Protein AF-W9XGJ2-F1 (afdb_monomer)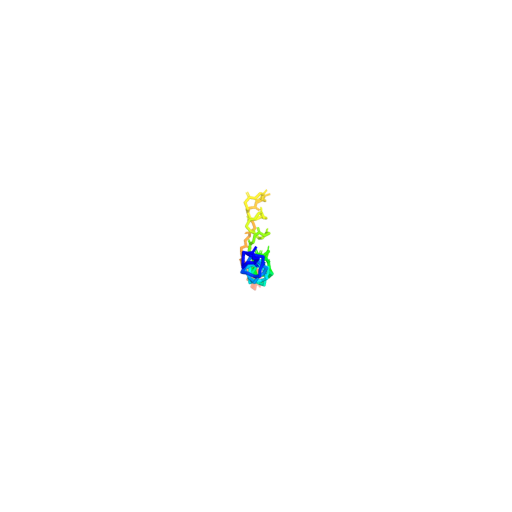

pLDDT: mean 80.86, 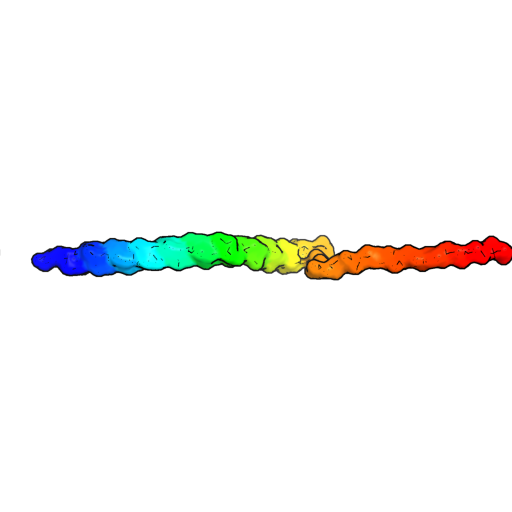std 12.16, range [45.84, 96.62]

Foldseek 3Di:
DCPCVVVVVVVVVVVVVVVVVCCVVVVVVVVLVVQQVPDVVRDDPDDDDPDPDPPPPDD

Secondary structure (DSSP, 8-state):
--HHHHHHHHHHHHHHHHHHHHHHHHHHHHHHHHHHHH-SSPPPSS-PPP---------

Radius of gyration: 25.38 Å; Cα contacts (8 Å, |Δi|>4): 4; chains: 1; bounding box: 62×28×69 Å

Sequence (59 aa):
MVQFSEETKERISKIIDITREVVHYGYLPLILYLGYTRSEPKPALIRYPPSRLPASDQD

InterPro domains:
  IPR012621 Mitochondrial import receptor subunit TOM7 [PF08038] (9-47)

Structure (mmCIF, N/CA/C/O backbone):
data_AF-W9XGJ2-F1
#
_entry.id   AF-W9XGJ2-F1
#
loop_
_atom_site.group_PDB
_atom_site.id
_atom_site.type_symbol
_atom_site.label_atom_id
_atom_site.label_alt_id
_atom_site.label_comp_id
_atom_site.label_asym_id
_atom_site.label_entity_id
_atom_site.label_seq_id
_atom_site.pdbx_PDB_ins_code
_atom_site.Cartn_x
_atom_site.Cartn_y
_atom_site.Cartn_z
_atom_site.occupancy
_atom_site.B_iso_or_equiv
_atom_site.auth_seq_id
_atom_site.auth_comp_id
_atom_site.auth_asym_id
_atom_site.auth_atom_id
_atom_site.pdbx_PDB_model_num
ATOM 1 N N . MET A 1 1 ? -25.807 4.983 27.545 1.00 45.84 1 MET A N 1
ATOM 2 C CA . MET A 1 1 ? -25.455 5.204 26.125 1.00 45.84 1 MET A CA 1
ATOM 3 C C . MET A 1 1 ? -23.953 4.985 25.944 1.00 45.84 1 MET A C 1
ATOM 5 O O . MET A 1 1 ? -23.190 5.899 26.202 1.00 45.84 1 MET A O 1
ATOM 9 N N . VAL A 1 2 ? -23.523 3.771 25.569 1.00 58.97 2 VAL A N 1
ATOM 10 C CA . VAL A 1 2 ? -22.118 3.439 25.203 1.00 58.97 2 VAL A CA 1
ATOM 11 C C . VAL A 1 2 ? -22.113 2.484 23.992 1.00 58.97 2 VAL A C 1
ATOM 13 O O . VAL A 1 2 ? -21.285 1.597 23.868 1.00 58.97 2 VAL A O 1
ATOM 16 N N . GLN A 1 3 ? -23.084 2.623 23.088 1.00 60.22 3 GLN A N 1
ATOM 17 C CA . GLN A 1 3 ? -23.223 1.720 21.937 1.00 60.22 3 GLN A CA 1
ATOM 18 C C . GLN A 1 3 ? -22.213 2.051 20.824 1.00 60.22 3 GLN A C 1
ATOM 20 O O . GLN A 1 3 ? -21.702 1.162 20.153 1.00 60.22 3 GLN A O 1
ATOM 25 N N . PHE A 1 4 ? -21.836 3.329 20.712 1.00 60.19 4 PHE A N 1
ATOM 26 C CA . PHE A 1 4 ? -20.863 3.799 19.727 1.00 60.19 4 PHE A CA 1
ATOM 27 C C . PHE A 1 4 ? -19.451 3.233 19.939 1.00 60.19 4 PHE A C 1
ATOM 29 O O . PHE A 1 4 ? -18.727 3.064 18.966 1.00 60.19 4 PHE A O 1
ATOM 36 N N . SER A 1 5 ? -19.044 2.930 21.179 1.00 72.94 5 SER A N 1
ATOM 37 C CA . SER A 1 5 ? -17.688 2.433 21.475 1.00 72.94 5 SER A CA 1
ATOM 38 C C . SER A 1 5 ? -17.476 1.009 20.957 1.00 72.94 5 SER A C 1
ATOM 40 O O . SER A 1 5 ? -16.462 0.730 20.324 1.00 72.94 5 SER A O 1
ATOM 42 N N . GLU A 1 6 ? -18.457 0.128 21.163 1.00 80.88 6 GLU A N 1
ATOM 43 C CA . GLU A 1 6 ? -18.401 -1.267 20.710 1.00 80.88 6 GLU A CA 1
ATOM 44 C C . GLU A 1 6 ? -18.482 -1.354 19.178 1.00 80.88 6 GLU A C 1
ATOM 46 O O . GLU A 1 6 ? -17.622 -1.976 18.559 1.00 80.88 6 GLU A O 1
ATOM 51 N N . GLU A 1 7 ? -19.422 -0.636 18.545 1.00 80.56 7 GLU A N 1
ATOM 52 C CA . GLU A 1 7 ? -19.526 -0.593 17.076 1.00 80.56 7 GLU A CA 1
ATOM 53 C C . GLU A 1 7 ? -18.255 -0.007 16.432 1.00 80.56 7 GLU A C 1
ATOM 55 O O . GLU A 1 7 ? -17.745 -0.531 15.439 1.00 80.56 7 GLU A O 1
ATOM 60 N N . THR A 1 8 ? -17.703 1.068 17.008 1.00 85.81 8 THR A N 1
ATOM 61 C CA . THR A 1 8 ? -16.476 1.698 16.497 1.00 85.81 8 THR A CA 1
ATOM 62 C C . THR A 1 8 ? -15.273 0.771 16.648 1.00 85.81 8 THR A C 1
ATOM 64 O O . THR A 1 8 ? -14.481 0.653 15.714 1.00 85.81 8 THR A O 1
ATOM 67 N N . LYS A 1 9 ? -15.138 0.065 17.777 1.00 84.94 9 LYS A N 1
ATOM 68 C CA . LYS A 1 9 ? -14.075 -0.934 17.973 1.00 84.94 9 LYS A CA 1
ATOM 69 C C . LYS A 1 9 ? -14.164 -2.069 16.960 1.00 84.94 9 LYS A C 1
ATOM 71 O O . LYS A 1 9 ? -13.141 -2.475 16.406 1.00 84.94 9 LYS A O 1
ATOM 76 N N . GLU A 1 10 ? -15.370 -2.558 16.695 1.00 88.88 10 GLU A N 1
ATOM 77 C CA . GLU A 1 10 ? -15.582 -3.640 15.738 1.00 88.88 10 GLU A CA 1
ATOM 78 C C . GLU A 1 10 ? -15.252 -3.192 14.304 1.00 88.88 10 GLU A C 1
ATOM 80 O O . GLU A 1 10 ? -14.583 -3.910 13.559 1.00 88.88 10 GLU A O 1
ATOM 85 N N . ARG A 1 11 ? -15.638 -1.964 13.928 1.00 89.75 11 ARG A N 1
ATOM 86 C CA . ARG A 1 11 ? -15.273 -1.362 12.634 1.00 89.75 11 ARG A CA 1
ATOM 87 C C . ARG A 1 11 ? -13.770 -1.159 12.490 1.00 89.75 11 ARG A C 1
ATOM 89 O O . ARG A 1 11 ? -13.223 -1.506 11.449 1.00 89.75 11 ARG A O 1
ATOM 96 N N . ILE A 1 12 ? -13.103 -0.615 13.509 1.00 92.00 12 ILE A N 1
ATOM 97 C CA . ILE A 1 12 ? -11.648 -0.410 13.482 1.00 92.00 12 ILE A CA 1
ATOM 98 C C . ILE A 1 12 ? -10.933 -1.750 13.322 1.00 92.00 12 ILE A C 1
ATOM 100 O O . ILE A 1 12 ? -10.034 -1.850 12.494 1.00 92.00 12 ILE A O 1
ATOM 104 N N . SER A 1 13 ? -11.365 -2.784 14.048 1.00 92.38 13 SER A N 1
ATOM 105 C CA . SER A 1 13 ? -10.773 -4.124 13.942 1.00 92.38 13 SER A CA 1
ATOM 106 C C . SER A 1 13 ? -10.890 -4.666 12.513 1.00 92.38 13 SER A C 1
ATOM 108 O O . SER A 1 13 ? -9.878 -5.008 11.908 1.00 92.38 13 SER A O 1
ATOM 110 N N . LYS A 1 14 ? -12.088 -4.596 11.912 1.00 92.81 14 LYS A N 1
ATOM 111 C CA . LYS A 1 14 ? -12.309 -4.995 10.509 1.00 92.81 14 LYS A CA 1
ATOM 112 C C . LYS A 1 14 ? -11.438 -4.211 9.525 1.00 92.81 14 LYS A C 1
ATOM 114 O O . LYS A 1 14 ? -10.889 -4.789 8.591 1.00 92.81 14 LYS A O 1
ATOM 119 N N . ILE A 1 15 ? -11.302 -2.898 9.715 1.00 95.38 15 ILE A N 1
ATOM 120 C CA . ILE A 1 15 ? -10.471 -2.056 8.844 1.00 95.38 15 ILE A CA 1
ATOM 121 C C . ILE A 1 15 ? -8.996 -2.437 8.974 1.00 95.38 15 ILE A C 1
ATOM 123 O O . ILE A 1 15 ? -8.308 -2.499 7.958 1.00 95.38 15 ILE A O 1
ATOM 127 N N . ILE A 1 16 ? -8.499 -2.699 10.185 1.00 93.88 16 ILE A N 1
ATOM 128 C CA . ILE A 1 16 ? -7.100 -3.090 10.397 1.00 93.88 16 ILE A CA 1
ATOM 129 C C . ILE A 1 16 ? -6.803 -4.448 9.761 1.00 93.88 16 ILE A C 1
ATOM 131 O O . ILE A 1 16 ? -5.762 -4.584 9.116 1.00 93.88 16 ILE A O 1
ATOM 135 N N . ASP A 1 17 ? -7.720 -5.407 9.863 1.00 92.25 17 ASP A N 1
ATOM 136 C CA . ASP A 1 17 ? -7.562 -6.716 9.226 1.00 92.25 17 ASP A CA 1
ATOM 137 C C . ASP A 1 17 ? -7.440 -6.579 7.701 1.00 92.25 17 ASP A C 1
ATOM 139 O O . ASP A 1 17 ? -6.477 -7.066 7.104 1.00 92.25 17 ASP A O 1
ATOM 143 N N . ILE A 1 18 ? -8.339 -5.807 7.081 1.00 95.56 18 ILE A N 1
ATOM 144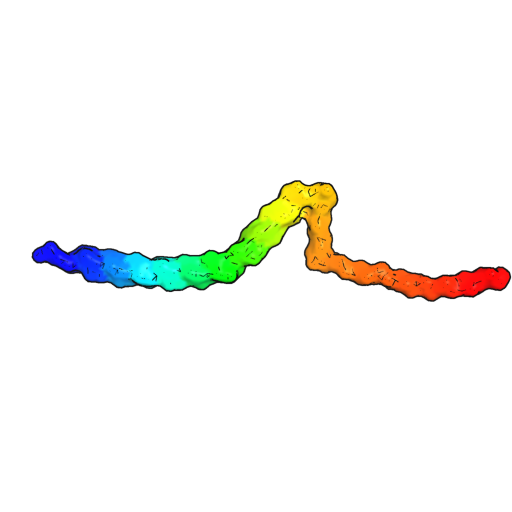 C CA . ILE A 1 18 ? -8.297 -5.526 5.637 1.00 95.56 18 ILE A CA 1
ATOM 145 C C . ILE A 1 18 ? -7.031 -4.745 5.266 1.00 95.56 18 ILE A C 1
ATOM 147 O O . ILE A 1 18 ? -6.373 -5.044 4.271 1.00 95.56 18 ILE A O 1
ATOM 151 N N . THR A 1 19 ? -6.656 -3.748 6.070 1.00 95.38 19 THR A N 1
ATOM 152 C CA . THR A 1 19 ? -5.455 -2.934 5.834 1.00 95.38 19 THR A CA 1
ATOM 153 C C . THR A 1 19 ? -4.213 -3.812 5.795 1.00 95.38 19 THR A C 1
ATOM 155 O O . THR A 1 19 ? -3.331 -3.591 4.967 1.00 95.38 19 THR A O 1
ATOM 158 N N . ARG A 1 20 ? -4.141 -4.832 6.655 1.00 93.50 20 ARG A N 1
ATOM 159 C CA . ARG A 1 20 ? -3.004 -5.745 6.704 1.00 93.50 20 ARG A CA 1
ATOM 160 C C . ARG A 1 20 ? -2.864 -6.542 5.409 1.00 93.50 20 ARG A C 1
ATOM 162 O O . ARG A 1 20 ? -1.756 -6.612 4.886 1.00 93.50 20 ARG A O 1
ATOM 169 N N . GLU A 1 21 ? -3.957 -7.068 4.858 1.00 94.81 21 GLU A N 1
ATOM 170 C CA . GLU A 1 21 ? -3.938 -7.745 3.553 1.00 94.81 21 GLU A CA 1
ATOM 171 C C . GLU A 1 21 ? -3.604 -6.787 2.408 1.00 94.81 21 GLU A C 1
ATOM 173 O O . GLU A 1 21 ? -2.746 -7.089 1.580 1.00 94.81 21 GLU A O 1
ATOM 178 N N . VAL A 1 22 ? -4.229 -5.608 2.374 1.00 96.62 22 VAL A N 1
ATOM 179 C CA . VAL A 1 22 ? -4.008 -4.622 1.308 1.00 96.62 22 VAL A CA 1
ATOM 180 C C . VAL A 1 22 ? -2.561 -4.145 1.292 1.00 96.62 22 VAL A C 1
ATOM 182 O O . VAL A 1 22 ? -1.956 -4.076 0.227 1.00 96.62 22 VAL A O 1
ATOM 185 N N . VAL A 1 23 ? -1.973 -3.846 2.451 1.00 95.75 23 VAL A N 1
ATOM 186 C CA . VAL A 1 23 ? -0.559 -3.460 2.534 1.00 95.75 23 VAL A CA 1
ATOM 187 C C . VAL A 1 23 ? 0.331 -4.640 2.157 1.00 95.75 23 VAL A C 1
ATOM 189 O O . VAL A 1 23 ? 1.291 -4.456 1.413 1.00 95.75 23 VAL A O 1
ATOM 192 N N . HIS A 1 24 ? 0.007 -5.850 2.618 1.00 92.94 24 HIS A N 1
ATOM 193 C CA . HIS A 1 24 ? 0.815 -7.036 2.352 1.00 92.94 24 HIS A CA 1
ATOM 194 C C . HIS A 1 24 ? 0.811 -7.461 0.880 1.00 92.94 24 HIS A C 1
ATOM 196 O O . HIS A 1 24 ? 1.837 -7.886 0.370 1.00 92.94 24 HIS A O 1
ATOM 202 N N . TYR A 1 25 ? -0.289 -7.314 0.155 1.00 94.44 25 TYR A N 1
ATOM 203 C CA . TYR A 1 25 ? -0.295 -7.623 -1.276 1.00 94.44 25 TYR A CA 1
ATOM 204 C C . TYR A 1 25 ? 0.008 -6.398 -2.142 1.00 94.44 25 TYR A C 1
ATOM 206 O O . TYR A 1 25 ? 0.524 -6.531 -3.249 1.00 94.44 25 TYR A O 1
ATOM 214 N N . GLY A 1 26 ? -0.255 -5.197 -1.633 1.00 95.62 26 GLY A N 1
ATOM 215 C CA . GLY A 1 26 ? -0.054 -3.935 -2.337 1.00 95.62 26 GLY A CA 1
ATOM 216 C C . GLY A 1 26 ? 1.375 -3.400 -2.288 1.00 95.62 26 GLY A C 1
ATOM 217 O O . GLY A 1 26 ? 1.755 -2.656 -3.195 1.00 95.62 26 GLY A O 1
ATOM 218 N N . TYR A 1 27 ? 2.194 -3.778 -1.294 1.00 93.81 27 TYR A N 1
ATOM 219 C CA . TYR A 1 27 ? 3.552 -3.228 -1.184 1.00 93.81 27 TYR A CA 1
ATOM 220 C C . TYR A 1 27 ? 4.405 -3.555 -2.414 1.00 93.81 27 TYR A C 1
ATOM 222 O O . TYR A 1 27 ? 5.141 -2.694 -2.887 1.00 93.81 27 TYR A O 1
ATOM 230 N N . LEU A 1 28 ? 4.292 -4.769 -2.960 1.00 92.69 28 LEU A N 1
ATOM 231 C CA . LEU A 1 28 ? 5.126 -5.228 -4.070 1.00 92.69 28 LEU A CA 1
ATOM 232 C C . LEU A 1 28 ? 4.781 -4.532 -5.406 1.00 92.69 28 LEU A C 1
ATOM 234 O O . LEU A 1 28 ? 5.690 -3.992 -6.041 1.00 92.69 28 LEU A O 1
ATOM 238 N N . PRO A 1 29 ? 3.500 -4.429 -5.815 1.00 90.62 29 PRO A N 1
ATOM 239 C CA . PRO A 1 29 ? 3.094 -3.574 -6.930 1.00 90.62 29 PRO A CA 1
ATOM 240 C C . PRO A 1 29 ? 3.523 -2.111 -6.758 1.00 90.62 29 PRO A C 1
ATOM 242 O O . PRO A 1 29 ? 3.997 -1.496 -7.713 1.00 90.62 29 PRO A O 1
ATOM 245 N N . LEU A 1 30 ? 3.400 -1.558 -5.545 1.00 93.00 30 LEU A N 1
ATOM 2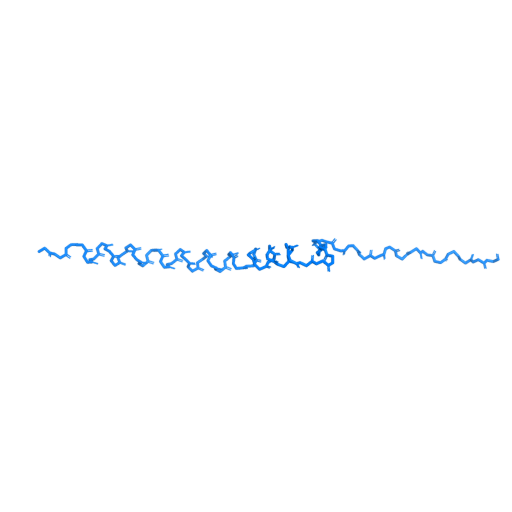46 C CA . LEU A 1 30 ? 3.739 -0.163 -5.263 1.00 93.00 30 LEU A CA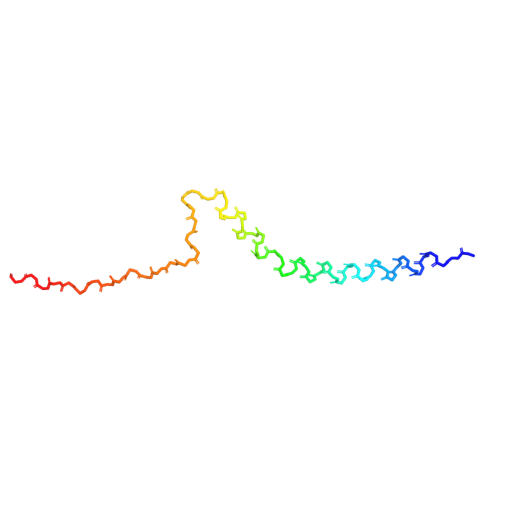 1
ATOM 247 C C . LEU A 1 30 ? 5.232 0.122 -5.475 1.00 93.00 30 LEU A C 1
ATOM 249 O O . LEU A 1 30 ? 5.581 1.076 -6.172 1.00 93.00 30 LEU A O 1
ATOM 253 N N . ILE A 1 31 ? 6.121 -0.703 -4.912 1.00 90.88 31 ILE A N 1
ATOM 254 C CA . ILE A 1 31 ? 7.572 -0.508 -5.072 1.00 90.88 31 ILE A CA 1
ATOM 255 C C . ILE A 1 31 ? 8.018 -0.720 -6.522 1.00 90.88 31 ILE A C 1
ATOM 257 O O . ILE A 1 31 ? 8.874 0.020 -7.006 1.00 90.88 31 ILE A O 1
ATOM 261 N N . LEU A 1 32 ? 7.414 -1.675 -7.239 1.00 88.50 32 LEU A N 1
ATOM 262 C CA . LEU A 1 32 ? 7.698 -1.909 -8.656 1.00 88.50 32 LEU A CA 1
ATOM 263 C C . LEU A 1 32 ? 7.278 -0.711 -9.506 1.00 88.50 32 LEU A C 1
ATOM 265 O O . LEU A 1 32 ? 8.040 -0.276 -10.366 1.00 88.50 32 LEU A O 1
ATOM 269 N N . TYR A 1 33 ? 6.103 -0.139 -9.241 1.00 87.44 33 TYR A N 1
ATOM 270 C CA . TYR A 1 33 ? 5.627 1.054 -9.935 1.00 87.44 33 TYR A CA 1
ATOM 271 C C . TYR A 1 33 ? 6.547 2.262 -9.706 1.00 87.44 33 TYR A C 1
ATOM 273 O O . TYR A 1 33 ? 6.921 2.962 -10.652 1.00 87.44 33 TYR A O 1
ATOM 281 N N . LEU A 1 34 ? 6.966 2.489 -8.459 1.00 87.69 34 LEU A N 1
ATOM 282 C CA . LEU A 1 34 ? 7.909 3.557 -8.119 1.00 87.69 34 LEU A CA 1
ATOM 283 C C . LEU A 1 34 ? 9.275 3.351 -8.790 1.00 87.69 34 LEU A C 1
ATOM 285 O O . LEU A 1 34 ? 9.836 4.297 -9.343 1.00 87.69 34 LEU A O 1
ATOM 289 N N . GLY A 1 35 ? 9.788 2.119 -8.794 1.00 85.19 35 GLY A N 1
ATOM 290 C CA . GLY A 1 35 ? 11.033 1.773 -9.479 1.00 85.19 35 GLY A CA 1
ATOM 291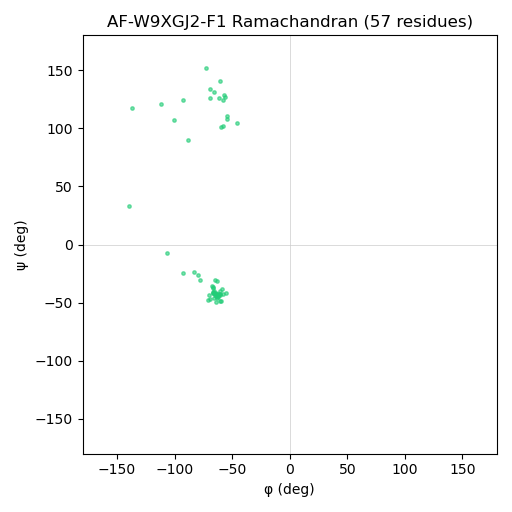 C C . GLY A 1 35 ? 10.931 1.955 -10.994 1.00 85.19 35 GLY A C 1
ATOM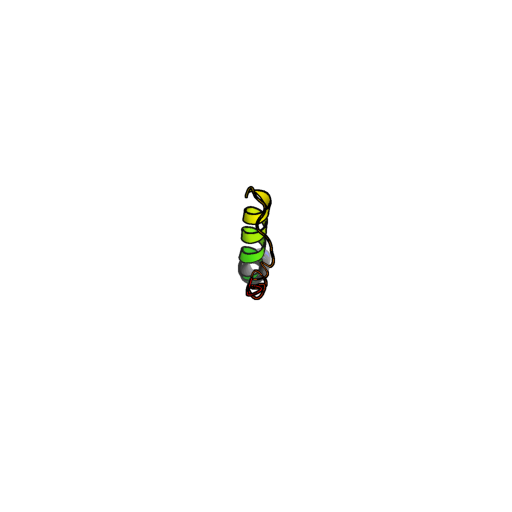 292 O O . GLY A 1 35 ? 11.827 2.525 -11.611 1.00 85.19 35 GLY A O 1
ATOM 293 N N . TYR A 1 36 ? 9.815 1.552 -11.602 1.00 82.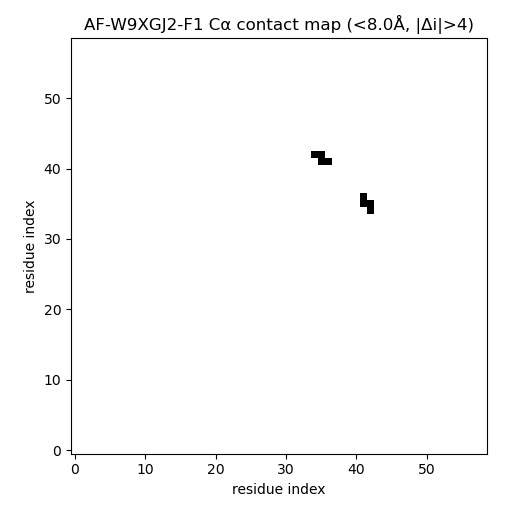62 36 TYR A N 1
ATOM 294 C CA . TYR A 1 36 ? 9.588 1.686 -13.041 1.00 82.62 36 TYR A CA 1
ATOM 295 C C . TYR A 1 36 ? 9.480 3.147 -13.499 1.00 82.62 36 TYR A C 1
ATOM 297 O O . TYR A 1 36 ? 9.960 3.498 -14.574 1.00 82.62 36 TYR A O 1
ATOM 305 N N . THR A 1 37 ? 8.859 4.008 -12.690 1.00 79.94 37 THR A N 1
ATOM 306 C CA . THR A 1 37 ? 8.610 5.414 -13.051 1.00 79.94 37 THR A CA 1
ATOM 307 C C . THR A 1 37 ? 9.818 6.332 -12.875 1.00 79.94 37 THR A C 1
ATOM 309 O O . THR A 1 37 ? 9.888 7.344 -13.565 1.00 79.94 37 THR A O 1
ATOM 312 N N . ARG A 1 38 ? 10.763 6.008 -11.982 1.00 74.06 38 ARG A N 1
ATOM 313 C CA . ARG A 1 38 ? 11.918 6.875 -11.665 1.00 74.06 38 ARG A CA 1
ATOM 314 C C . ARG A 1 38 ? 13.264 6.401 -12.212 1.00 74.06 38 ARG A C 1
ATOM 316 O O . ARG A 1 38 ? 14.245 7.124 -12.082 1.00 74.06 38 ARG A O 1
ATOM 323 N N . SER A 1 39 ? 13.327 5.206 -12.788 1.00 67.25 39 SER A N 1
ATOM 324 C CA . SER A 1 39 ? 14.575 4.656 -13.322 1.00 67.25 39 SER A CA 1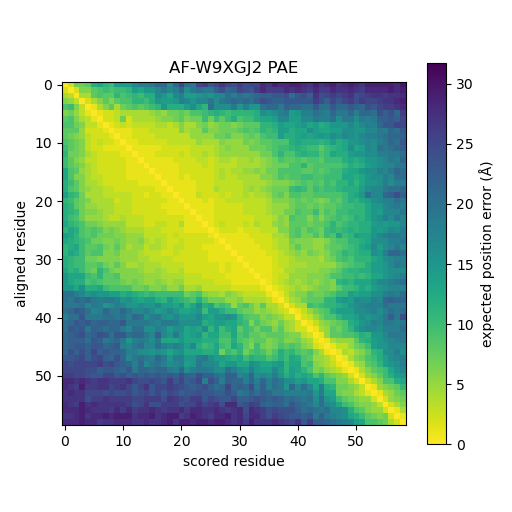
ATOM 325 C C . SER A 1 39 ? 14.724 5.002 -14.802 1.00 67.25 39 SER A C 1
ATOM 327 O O . SER A 1 39 ? 13.863 4.646 -15.608 1.00 67.25 39 SER A O 1
ATOM 329 N N . GLU A 1 40 ? 15.833 5.646 -15.166 1.00 66.12 40 GLU A N 1
ATOM 330 C CA . GLU A 1 40 ? 16.281 5.765 -16.555 1.00 66.12 40 GLU A CA 1
ATOM 331 C C . GLU A 1 40 ? 17.569 4.952 -16.752 1.00 66.12 40 GLU A C 1
ATOM 333 O O . GLU A 1 40 ? 18.559 5.212 -16.063 1.00 66.12 40 GLU A O 1
ATOM 338 N N . PRO A 1 41 ? 17.584 3.967 -17.671 1.00 72.56 41 PRO A N 1
ATOM 339 C CA . PRO A 1 41 ? 16.488 3.516 -18.538 1.00 72.56 41 PRO A CA 1
ATOM 340 C C . PRO A 1 41 ? 15.394 2.738 -17.779 1.00 72.56 41 PRO A C 1
ATOM 342 O O . PRO A 1 41 ? 15.666 2.073 -16.779 1.00 72.56 41 PRO A O 1
ATOM 345 N N . LYS A 1 42 ? 14.151 2.790 -18.281 1.00 68.25 42 LYS A N 1
ATOM 346 C CA . LYS A 1 42 ? 13.011 2.074 -17.682 1.00 68.25 42 LYS A CA 1
ATOM 347 C C . LYS A 1 42 ? 13.299 0.565 -17.603 1.00 68.25 42 LYS A C 1
ATOM 349 O O . LYS A 1 42 ? 13.666 -0.025 -18.622 1.00 68.25 42 LYS A O 1
ATOM 354 N N . PRO A 1 43 ? 13.126 -0.081 -16.436 1.00 70.56 43 PRO A N 1
ATOM 355 C CA . PRO A 1 43 ? 13.431 -1.495 -16.276 1.00 70.56 43 PRO A CA 1
ATOM 356 C C . PRO A 1 43 ? 12.480 -2.349 -17.123 1.00 70.56 43 PRO A C 1
ATOM 358 O O . PRO A 1 43 ? 11.263 -2.168 -17.091 1.00 70.56 43 PRO A O 1
ATOM 361 N N . ALA A 1 44 ? 13.039 -3.288 -17.889 1.00 70.19 44 ALA A N 1
ATOM 362 C CA . ALA A 1 44 ? 12.259 -4.248 -18.664 1.00 70.19 44 ALA A CA 1
ATOM 363 C C . ALA A 1 44 ? 11.557 -5.240 -17.721 1.00 70.19 44 ALA A C 1
ATOM 365 O O . ALA A 1 44 ? 12.217 -5.887 -16.910 1.00 70.19 44 ALA A O 1
ATOM 366 N N . LEU A 1 45 ? 10.231 -5.383 -17.847 1.00 73.31 45 LEU A N 1
ATOM 367 C CA . LEU A 1 45 ? 9.424 -6.293 -17.016 1.00 73.31 45 LEU A CA 1
ATOM 368 C C . LEU A 1 45 ? 9.804 -7.771 -17.211 1.00 73.31 45 LEU A C 1
ATOM 370 O O . LEU A 1 45 ? 9.707 -8.565 -16.282 1.00 73.31 45 LEU A O 1
ATOM 374 N N . ILE A 1 46 ? 10.248 -8.135 -18.416 1.00 74.88 46 ILE A N 1
ATOM 375 C CA . ILE A 1 46 ? 10.735 -9.468 -18.773 1.00 74.88 46 ILE A CA 1
ATOM 376 C C . ILE A 1 46 ? 11.985 -9.263 -19.624 1.00 74.88 46 ILE A C 1
ATOM 378 O O . ILE A 1 46 ? 11.922 -8.663 -20.698 1.00 74.88 46 ILE A O 1
ATOM 382 N N . ARG A 1 47 ? 13.134 -9.741 -19.143 1.00 70.62 47 ARG A N 1
ATOM 383 C CA . ARG A 1 47 ? 14.386 -9.719 -19.901 1.00 70.62 47 ARG A CA 1
ATOM 384 C C . ARG A 1 47 ? 14.618 -11.099 -20.490 1.00 70.62 47 ARG A C 1
ATOM 386 O O . ARG A 1 47 ? 14.949 -12.033 -19.766 1.00 70.62 47 ARG A O 1
ATOM 393 N N . TYR A 1 48 ? 14.437 -11.225 -21.799 1.00 75.75 48 TYR A N 1
ATOM 394 C CA . TYR A 1 48 ? 14.794 -12.454 -22.494 1.00 75.75 48 TYR A CA 1
ATOM 395 C C . TYR A 1 48 ? 16.321 -12.600 -22.507 1.00 75.75 48 TYR A C 1
ATOM 397 O O . TYR A 1 48 ? 17.022 -11.613 -22.770 1.00 75.75 48 TYR A O 1
ATOM 405 N N . PRO A 1 49 ? 16.860 -13.791 -22.187 1.00 77.50 49 PRO A N 1
ATOM 406 C CA . PRO A 1 49 ? 18.283 -14.037 -22.341 1.00 77.50 49 PRO A CA 1
ATOM 407 C C . PRO A 1 49 ? 18.645 -13.853 -23.819 1.00 77.50 49 PRO A C 1
ATOM 409 O O . PRO A 1 49 ? 17.854 -14.237 -24.685 1.00 77.50 49 PRO A O 1
ATOM 412 N N . PRO A 1 50 ? 19.808 -13.256 -24.131 1.00 77.44 50 PRO A N 1
ATOM 413 C CA . PRO A 1 50 ? 20.227 -13.121 -25.514 1.00 77.44 50 PRO A CA 1
ATOM 414 C C . PRO A 1 50 ? 20.295 -14.518 -26.129 1.00 77.44 50 PRO A C 1
ATOM 416 O O . PRO A 1 50 ? 20.976 -15.402 -25.600 1.00 77.44 50 PRO A O 1
ATOM 419 N N . SER A 1 51 ? 19.568 -14.716 -27.228 1.00 78.69 51 SER A N 1
ATOM 420 C CA . SER A 1 51 ? 19.698 -15.900 -28.066 1.00 78.69 51 SER A CA 1
ATOM 421 C C . SER A 1 51 ? 21.168 -15.994 -28.455 1.00 78.69 51 SER A C 1
ATOM 423 O O . SER A 1 51 ? 21.656 -15.147 -29.204 1.00 78.69 51 SER A O 1
ATOM 425 N N . ARG A 1 52 ? 21.905 -16.960 -27.892 1.00 73.50 52 ARG A N 1
ATOM 426 C CA . ARG A 1 52 ? 23.262 -17.256 -28.352 1.00 73.50 52 ARG A CA 1
ATOM 427 C C . ARG A 1 52 ? 23.129 -17.653 -29.815 1.00 73.50 52 ARG A C 1
ATOM 429 O O . ARG A 1 52 ? 22.682 -18.759 -30.106 1.00 73.50 52 ARG A O 1
ATOM 436 N N . LEU A 1 53 ? 23.446 -16.733 -30.719 1.00 75.88 53 LEU A N 1
ATOM 437 C CA . LEU A 1 53 ? 23.624 -17.082 -32.116 1.00 75.88 53 LEU A CA 1
ATOM 438 C C . LEU A 1 53 ? 24.795 -18.071 -32.152 1.00 75.88 53 LEU A C 1
ATOM 440 O O . LEU A 1 53 ? 25.832 -17.771 -31.547 1.00 75.88 53 LEU A O 1
ATOM 444 N N . PRO A 1 54 ? 24.631 -19.264 -32.753 1.00 72.75 54 PRO A N 1
ATOM 445 C CA . PRO A 1 54 ? 25.764 -20.146 -32.966 1.00 72.75 54 PRO A CA 1
ATOM 446 C C . PRO A 1 54 ? 26.791 -19.344 -33.758 1.00 72.75 54 PRO A C 1
ATOM 448 O O . PRO A 1 54 ? 26.440 -18.719 -34.761 1.00 72.75 54 PRO A O 1
ATOM 451 N N . ALA A 1 55 ? 28.021 -19.289 -33.246 1.00 72.94 55 ALA A N 1
ATOM 452 C CA . ALA A 1 55 ? 29.131 -18.742 -33.998 1.00 72.94 55 ALA A CA 1
ATOM 453 C C . ALA A 1 55 ? 29.152 -19.513 -35.315 1.00 72.94 55 ALA A C 1
ATOM 455 O O . ALA A 1 55 ? 29.348 -20.726 -35.319 1.00 72.94 55 ALA A O 1
ATOM 456 N N . SER A 1 56 ? 28.816 -18.829 -36.404 1.00 72.62 56 SER A N 1
ATOM 457 C CA . SER A 1 56 ? 29.120 -19.312 -37.734 1.00 72.62 56 SER A CA 1
ATOM 458 C C . SER A 1 56 ? 30.630 -19.470 -37.746 1.00 72.62 56 SER A C 1
ATOM 460 O O . SER A 1 56 ? 31.329 -18.455 -37.772 1.00 72.62 56 SER A O 1
ATOM 462 N N . ASP A 1 57 ? 31.093 -20.713 -37.603 1.00 70.44 57 ASP A N 1
ATOM 463 C CA . ASP A 1 57 ? 32.454 -21.111 -37.927 1.00 70.44 57 ASP A CA 1
ATOM 464 C C . ASP A 1 57 ? 32.752 -20.497 -39.295 1.00 70.44 57 ASP A C 1
ATOM 466 O O . ASP A 1 57 ? 32.147 -20.841 -40.312 1.00 70.44 57 ASP A O 1
ATOM 470 N N . GLN A 1 58 ? 33.549 -19.435 -39.255 1.00 63.34 58 GLN A N 1
ATOM 471 C CA . GLN A 1 58 ? 34.004 -18.707 -40.418 1.00 63.34 58 GLN A CA 1
ATOM 472 C C . GLN A 1 58 ? 35.284 -19.414 -40.854 1.00 63.34 58 GLN A C 1
ATOM 474 O O . GLN A 1 58 ? 36.356 -19.102 -40.334 1.00 63.34 58 GLN A O 1
ATOM 479 N N . ASP A 1 59 ? 35.117 -20.409 -41.728 1.00 57.53 59 ASP A N 1
ATOM 480 C CA . ASP A 1 59 ? 36.176 -20.959 -42.584 1.00 57.53 59 ASP A CA 1
ATOM 481 C C . ASP A 1 59 ? 36.615 -19.924 -43.639 1.00 57.53 59 ASP A C 1
ATOM 483 O O . ASP A 1 59 ? 35.734 -19.219 -44.195 1.00 57.53 59 ASP A O 1
#

Solvent-accessible surface area (backbone atoms only — not comparable to full-atom values): 3806 Å² total; per-residue (Å²): 141,70,64,66,59,58,55,49,51,54,51,51,52,54,49,50,58,52,47,52,54,50,49,68,65,43,48,59,60,51,54,51,51,54,50,46,74,72,38,86,74,63,68,72,93,74,78,78,75,80,78,80,70,77,78,74,82,80,127

Mean predicted aligned error: 11.62 Å

Organism: NCBI:txid1182542